Protein AF-A0A537S681-F1 (afdb_monomer_lite)

Radius of gyration: 21.94 Å; chains: 1; bounding box: 58×40×43 Å

Foldseek 3Di:
DDDPDDDDDPPDPVLLVVLVVLVVVCVPPLVSQQADEDEAQEVVSVVVSVVSNQVVCCVPPPHGDDGRHYHYHHDNPPPVPDPDDDDDPDPPPPVPPDPDDDPPVRVVVVVVVVVVVVVD

pLDDT: mean 80.51, std 18.33, range [33.97, 97.25]

Structure (mmCIF, N/CA/C/O backbone):
data_AF-A0A537S681-F1
#
_entry.id   AF-A0A537S681-F1
#
loop_
_atom_site.group_PDB
_atom_site.id
_atom_site.type_symbol
_atom_site.label_atom_id
_atom_site.label_alt_id
_atom_site.label_comp_id
_atom_site.label_asym_id
_atom_site.label_entity_id
_atom_site.label_seq_id
_atom_site.pdbx_PDB_ins_code
_atom_site.Cartn_x
_atom_site.Cartn_y
_atom_site.Cartn_z
_atom_site.occupancy
_atom_site.B_iso_or_equiv
_atom_site.auth_seq_id
_atom_site.auth_comp_id
_atom_site.auth_asym_id
_atom_site.auth_atom_id
_atom_site.pdbx_PDB_model_num
ATOM 1 N N . MET A 1 1 ? -14.918 -22.009 -3.263 1.00 58.44 1 MET A N 1
ATOM 2 C CA . MET A 1 1 ? -13.871 -20.999 -2.990 1.00 58.44 1 MET A CA 1
ATOM 3 C C . MET A 1 1 ? -14.430 -19.652 -3.414 1.00 58.44 1 MET A C 1
ATOM 5 O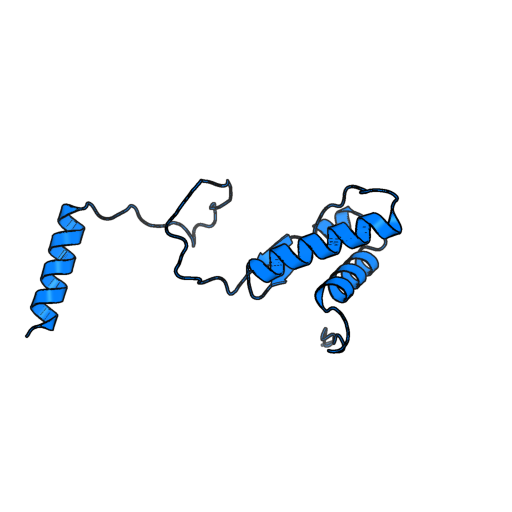 O . MET A 1 1 ? -14.821 -19.534 -4.566 1.00 58.44 1 MET A O 1
ATOM 9 N N . GLN A 1 2 ? -14.577 -18.690 -2.503 1.00 66.81 2 GLN A N 1
ATOM 10 C CA . GLN A 1 2 ? -15.037 -17.348 -2.883 1.00 66.81 2 GLN A CA 1
ATOM 11 C C . GLN A 1 2 ? -13.877 -16.604 -3.560 1.00 66.81 2 GLN A C 1
ATOM 13 O O . GLN A 1 2 ? -12.748 -16.644 -3.070 1.00 66.81 2 GLN A O 1
ATOM 18 N N . GLN A 1 3 ? -14.136 -15.991 -4.714 1.00 77.56 3 GLN A N 1
ATOM 19 C CA . GLN A 1 3 ? -13.139 -15.219 -5.456 1.00 77.56 3 GLN A CA 1
ATOM 20 C C . GLN A 1 3 ? -13.025 -13.821 -4.836 1.00 77.56 3 GLN A C 1
ATOM 22 O O . GLN A 1 3 ? -13.959 -13.031 -4.911 1.00 77.56 3 GLN A O 1
ATOM 27 N N . HIS A 1 4 ? -11.878 -13.509 -4.230 1.00 89.25 4 HIS A N 1
ATOM 28 C CA . HIS A 1 4 ? -11.587 -12.194 -3.643 1.00 89.25 4 HIS A CA 1
ATOM 29 C C . HIS A 1 4 ? -10.969 -11.244 -4.682 1.00 89.25 4 HIS A C 1
ATOM 31 O O . HIS A 1 4 ? -9.894 -10.686 -4.465 1.00 89.25 4 HIS A O 1
ATOM 37 N N . VAL A 1 5 ? -11.626 -11.104 -5.836 1.00 92.94 5 VAL A N 1
ATOM 38 C CA . VAL A 1 5 ? -11.182 -10.226 -6.926 1.00 92.94 5 VAL A CA 1
ATOM 39 C C . VAL A 1 5 ? -12.022 -8.954 -6.899 1.00 92.94 5 VAL A C 1
ATOM 41 O O . VAL A 1 5 ? -13.245 -9.010 -6.988 1.00 92.94 5 VAL A O 1
ATOM 44 N N . TYR A 1 6 ? -11.357 -7.808 -6.777 1.00 93.25 6 TYR A N 1
ATOM 45 C CA . TYR A 1 6 ? -11.983 -6.487 -6.756 1.00 93.25 6 TYR A CA 1
ATOM 46 C C . TYR A 1 6 ? -11.499 -5.673 -7.955 1.00 93.25 6 TYR A C 1
ATOM 48 O O . TYR A 1 6 ? -10.365 -5.840 -8.401 1.00 93.25 6 TYR A O 1
ATOM 56 N N . THR A 1 7 ? -12.352 -4.790 -8.475 1.00 94.56 7 THR A N 1
ATOM 57 C CA . THR A 1 7 ? -12.037 -3.925 -9.622 1.00 94.56 7 THR A CA 1
ATOM 58 C C . THR A 1 7 ? -12.237 -2.466 -9.239 1.00 94.56 7 THR A C 1
ATOM 60 O O . THR A 1 7 ? -13.251 -2.114 -8.639 1.00 94.56 7 THR A O 1
ATOM 63 N N . ILE A 1 8 ? -11.279 -1.621 -9.611 1.00 96.44 8 ILE A N 1
ATOM 64 C CA . ILE A 1 8 ? -11.390 -0.164 -9.532 1.00 96.44 8 ILE A CA 1
ATOM 65 C C . ILE A 1 8 ? -11.526 0.349 -10.963 1.00 96.44 8 ILE A C 1
ATOM 67 O O . ILE A 1 8 ? -10.765 -0.058 -11.840 1.00 96.44 8 ILE A O 1
ATOM 71 N N . ALA A 1 9 ? -12.518 1.205 -11.202 1.00 96.38 9 ALA A N 1
ATOM 72 C CA . ALA A 1 9 ? -12.763 1.767 -12.522 1.00 96.38 9 ALA A CA 1
ATOM 73 C C . ALA A 1 9 ? -11.583 2.664 -12.968 1.00 96.38 9 ALA A C 1
ATOM 75 O O . ALA A 1 9 ? -11.005 3.364 -12.131 1.00 96.38 9 ALA A O 1
ATOM 76 N N . PRO A 1 10 ? -11.197 2.636 -14.258 1.00 94.75 10 PRO A N 1
ATOM 77 C CA . PRO A 1 10 ? -9.971 3.278 -14.745 1.00 94.75 10 PRO A CA 1
ATOM 78 C C . PRO A 1 10 ? -10.028 4.813 -14.755 1.00 94.75 10 PRO A C 1
ATOM 80 O O . PRO A 1 10 ? -8.993 5.462 -14.856 1.00 94.75 10 PRO A O 1
ATOM 83 N N . ASP A 1 11 ? -11.223 5.393 -14.652 1.00 96.81 11 ASP A N 1
ATOM 84 C CA . ASP A 1 11 ? -11.476 6.832 -14.546 1.00 96.81 11 ASP A CA 1
ATOM 85 C C . ASP A 1 11 ? -11.226 7.384 -13.134 1.00 96.81 11 ASP A C 1
ATOM 87 O O . ASP A 1 11 ? -11.192 8.599 -12.939 1.00 96.81 11 ASP A O 1
ATOM 91 N N . ARG A 1 12 ? -11.050 6.507 -12.137 1.00 95.38 12 ARG A N 1
ATOM 92 C CA . ARG A 1 12 ? -10.846 6.907 -10.744 1.00 95.38 12 ARG A CA 1
ATOM 93 C C . ARG A 1 12 ? -9.370 6.878 -10.352 1.00 95.38 12 ARG A C 1
ATOM 95 O O . ARG A 1 12 ? -8.634 5.995 -10.796 1.00 95.38 12 ARG A O 1
ATOM 102 N N . PRO A 1 13 ? -8.930 7.776 -9.450 1.00 95.25 13 PRO A N 1
ATOM 103 C CA . PRO A 1 13 ? -7.580 7.728 -8.904 1.00 95.25 13 PRO A CA 1
ATOM 104 C C . PRO A 1 13 ? -7.389 6.437 -8.098 1.00 95.25 13 PRO A C 1
ATOM 106 O O . PRO A 1 13 ? -7.837 6.313 -6.959 1.00 95.25 13 PRO A O 1
ATOM 109 N N . PHE A 1 14 ? -6.729 5.454 -8.712 1.00 95.69 14 PHE A N 1
ATOM 110 C CA . PHE A 1 14 ? -6.652 4.082 -8.204 1.00 95.69 14 PHE A CA 1
ATOM 111 C C . PHE A 1 14 ? -6.168 3.999 -6.750 1.00 95.69 14 PHE A C 1
ATOM 113 O O . PHE A 1 14 ? -6.762 3.293 -5.939 1.00 95.69 14 PHE A O 1
ATOM 120 N N . LEU A 1 15 ? -5.099 4.729 -6.414 1.00 95.94 15 LEU A N 1
ATOM 121 C CA . LEU A 1 15 ? -4.487 4.678 -5.084 1.00 95.94 15 LEU A CA 1
ATOM 122 C C . LEU A 1 15 ? -5.352 5.337 -4.008 1.00 95.94 15 LEU A C 1
ATOM 124 O O . LEU A 1 15 ? -5.407 4.814 -2.900 1.00 95.94 15 LEU A O 1
ATOM 128 N N . ASP A 1 16 ? -6.062 6.418 -4.335 1.00 95.38 16 ASP A N 1
ATOM 129 C CA . ASP A 1 16 ? -6.977 7.071 -3.393 1.00 95.38 16 ASP A CA 1
ATOM 130 C C . ASP A 1 16 ? -8.188 6.173 -3.112 1.00 95.38 16 ASP A C 1
ATOM 132 O O . ASP A 1 16 ? -8.570 5.979 -1.958 1.00 95.38 16 ASP A O 1
ATOM 136 N N . VAL A 1 17 ? -8.748 5.542 -4.154 1.00 96.50 17 VAL A N 1
ATOM 137 C CA . VAL A 1 17 ? -9.850 4.576 -3.999 1.00 96.50 17 VAL A CA 1
ATOM 138 C C . VAL A 1 17 ? -9.407 3.363 -3.182 1.00 96.50 17 VAL A C 1
ATOM 140 O O . VAL A 1 17 ? -10.135 2.919 -2.292 1.00 96.50 17 VAL A O 1
ATOM 143 N N . LEU A 1 18 ? -8.212 2.832 -3.456 1.00 96.44 18 LEU A N 1
ATOM 144 C CA . LEU A 1 18 ? -7.652 1.716 -2.698 1.00 96.44 18 LEU A CA 1
ATOM 145 C C . LEU A 1 18 ? -7.437 2.095 -1.228 1.00 96.44 18 LEU A C 1
ATOM 147 O O . LEU A 1 18 ? -7.864 1.353 -0.347 1.00 96.44 18 LEU A O 1
ATOM 151 N N . ALA A 1 19 ? -6.802 3.238 -0.959 1.00 95.12 19 ALA A N 1
ATOM 152 C CA . ALA A 1 19 ? -6.539 3.708 0.397 1.00 95.12 19 ALA A CA 1
ATOM 153 C C . ALA A 1 19 ? -7.841 3.890 1.187 1.00 95.12 19 ALA A C 1
ATOM 155 O O . ALA A 1 19 ? -7.947 3.375 2.301 1.00 95.12 19 ALA A O 1
ATOM 156 N N . ARG A 1 20 ? -8.860 4.515 0.582 1.00 94.25 20 ARG A N 1
ATOM 157 C CA . ARG A 1 20 ? -10.172 4.688 1.216 1.00 94.25 20 ARG A CA 1
ATOM 158 C C . ARG A 1 20 ? -10.849 3.354 1.515 1.00 94.25 20 ARG A C 1
ATOM 160 O O . ARG A 1 20 ? -11.275 3.125 2.637 1.00 94.25 20 ARG A O 1
ATOM 167 N N . SER A 1 21 ? -10.833 2.418 0.566 1.00 94.38 21 SER A N 1
ATOM 168 C CA . SER A 1 21 ? -11.389 1.080 0.793 1.00 94.38 21 SER A CA 1
ATOM 169 C C . SER A 1 21 ? -10.670 0.311 1.913 1.00 94.38 21 SER A C 1
ATOM 171 O O . SER A 1 21 ? -11.306 -0.457 2.638 1.00 94.38 21 SER A O 1
ATOM 173 N N . LEU A 1 22 ? -9.355 0.495 2.073 1.00 94.38 22 LEU A N 1
ATOM 174 C CA . LEU A 1 22 ? -8.592 -0.112 3.168 1.00 94.38 22 LEU A CA 1
ATOM 175 C C . LEU A 1 22 ? -8.912 0.535 4.523 1.00 94.38 22 LEU A C 1
ATOM 177 O O . LEU A 1 22 ? -9.020 -0.187 5.514 1.00 94.38 22 LEU A O 1
ATOM 181 N N . LEU A 1 23 ? -9.109 1.856 4.559 1.00 92.00 23 LEU A N 1
ATOM 182 C CA . LEU A 1 23 ? -9.581 2.572 5.748 1.00 92.00 23 LEU A CA 1
ATOM 183 C C . LEU A 1 23 ? -10.978 2.095 6.164 1.00 92.00 23 LEU A C 1
ATOM 185 O O . LEU A 1 23 ? -11.175 1.723 7.321 1.00 92.00 23 LEU A O 1
ATOM 189 N N . ASP A 1 24 ? -11.903 1.983 5.209 1.00 92.06 24 ASP A N 1
ATOM 190 C CA . ASP A 1 24 ? -13.258 1.473 5.451 1.00 92.06 24 ASP A CA 1
ATOM 191 C C . ASP A 1 24 ? -13.225 0.042 6.010 1.00 92.06 24 ASP A C 1
ATOM 193 O O . ASP A 1 24 ? -13.936 -0.288 6.960 1.00 92.06 24 ASP A O 1
ATOM 197 N N . LYS A 1 25 ? -12.347 -0.817 5.470 1.00 91.56 25 LYS A N 1
ATOM 198 C CA . LYS A 1 25 ? -12.140 -2.188 5.972 1.00 91.56 25 LYS A CA 1
ATOM 199 C C . LYS A 1 25 ? -11.564 -2.230 7.387 1.00 91.56 25 LYS A C 1
ATOM 201 O O . LYS A 1 25 ? -11.813 -3.203 8.096 1.00 91.56 25 LYS A O 1
ATOM 206 N N . ALA A 1 26 ? -10.790 -1.225 7.788 1.00 90.19 26 ALA A N 1
ATOM 207 C CA . ALA A 1 26 ? -10.283 -1.114 9.150 1.00 90.19 26 ALA A CA 1
ATOM 208 C C . ALA A 1 26 ? -11.370 -0.665 10.144 1.00 90.19 26 ALA A C 1
ATOM 210 O O . ALA A 1 26 ? -11.176 -0.825 11.347 1.00 90.19 26 ALA A O 1
ATOM 211 N N . ALA A 1 27 ? -12.511 -0.154 9.658 1.00 86.00 27 ALA A N 1
ATOM 212 C CA . ALA A 1 27 ? -13.681 0.230 10.453 1.00 86.00 27 ALA A CA 1
ATOM 213 C C . ALA A 1 27 ? -13.353 1.160 11.640 1.00 86.00 27 ALA A C 1
ATOM 215 O O . ALA A 1 27 ? -13.960 1.067 12.705 1.00 86.00 27 ALA A O 1
ATOM 216 N N . GLY A 1 28 ? -12.364 2.041 11.464 1.00 78.25 28 GLY A N 1
ATOM 217 C CA . GLY A 1 28 ? -11.914 2.976 12.496 1.00 78.25 28 GLY A CA 1
ATOM 218 C C . GLY A 1 28 ? -11.006 2.380 13.579 1.00 78.25 28 GLY A C 1
ATOM 219 O O . GLY A 1 28 ? -10.584 3.130 14.452 1.00 78.25 28 GLY A O 1
ATOM 220 N N . ASP A 1 29 ? -10.661 1.085 13.530 1.00 84.50 29 ASP A N 1
ATOM 221 C CA . ASP A 1 29 ? -9.623 0.493 14.387 1.00 84.50 29 ASP A CA 1
ATOM 222 C C . ASP A 1 29 ? -8.226 0.730 13.774 1.00 84.50 29 ASP A C 1
ATOM 224 O O . ASP A 1 29 ? -7.879 0.101 12.762 1.00 84.50 29 ASP A O 1
ATOM 228 N N . PRO A 1 30 ? -7.372 1.580 14.383 1.00 78.19 30 PRO A N 1
ATOM 229 C CA . PRO A 1 30 ? -6.044 1.877 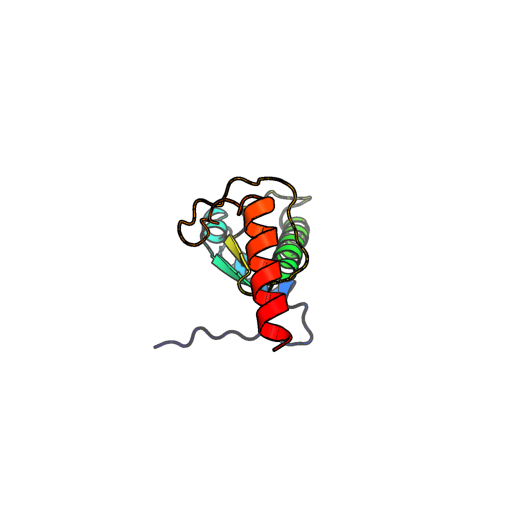13.845 1.00 78.19 30 PRO A CA 1
ATOM 230 C C . PRO A 1 30 ? -5.130 0.647 13.777 1.00 78.19 30 PRO A C 1
ATOM 232 O O . PRO A 1 30 ? -4.244 0.571 12.922 1.00 78.19 30 PRO A O 1
ATOM 235 N N . LEU A 1 31 ? -5.327 -0.335 14.664 1.00 88.75 31 LEU A N 1
ATOM 236 C CA . LEU A 1 31 ? -4.504 -1.546 14.694 1.00 88.75 31 LEU A CA 1
ATOM 237 C C . LEU A 1 31 ? -4.913 -2.548 13.614 1.00 88.75 31 LEU A C 1
ATOM 239 O O . LEU A 1 31 ? -4.069 -3.320 13.150 1.00 88.75 31 LEU A O 1
ATOM 243 N N . SER A 1 32 ? -6.177 -2.527 13.190 1.00 91.31 32 SER A N 1
ATOM 244 C CA . SER A 1 32 ? -6.668 -3.355 12.088 1.00 91.31 32 SER A CA 1
ATOM 245 C C . SER A 1 32 ? -5.953 -3.003 10.784 1.00 91.31 32 SER A C 1
ATOM 247 O O . SER A 1 32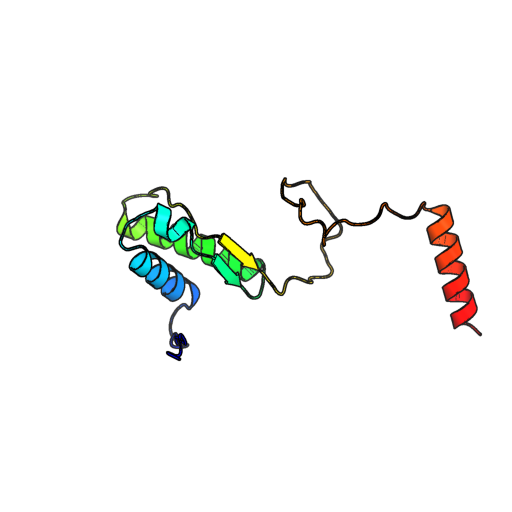 ? -5.411 -3.891 10.119 1.00 91.31 32 SER A O 1
ATOM 249 N N . LEU A 1 33 ? -5.839 -1.706 10.472 1.00 91.94 33 LEU A N 1
ATOM 250 C CA . LEU A 1 33 ? -5.122 -1.230 9.286 1.00 91.94 33 LEU A CA 1
ATOM 251 C C . LEU A 1 33 ? -3.644 -1.647 9.308 1.00 91.94 33 LEU A C 1
ATOM 253 O O . LEU A 1 33 ? -3.139 -2.198 8.330 1.00 91.94 33 LEU A O 1
ATOM 257 N N . ALA A 1 34 ? -2.965 -1.457 10.443 1.00 92.44 34 ALA A N 1
ATOM 258 C CA . ALA A 1 34 ? -1.543 -1.773 10.602 1.00 92.44 34 ALA A CA 1
ATOM 259 C C . ALA A 1 34 ? -1.206 -3.265 10.394 1.00 92.44 34 ALA A C 1
ATOM 261 O O . ALA A 1 34 ? -0.075 -3.617 10.044 1.00 92.44 34 ALA A O 1
ATOM 262 N N . ARG A 1 35 ? -2.178 -4.163 10.601 1.00 94.06 35 ARG A N 1
ATOM 263 C CA . ARG A 1 35 ? -2.023 -5.613 10.382 1.00 94.06 35 ARG A CA 1
ATOM 264 C C . ARG A 1 35 ? -2.156 -6.018 8.915 1.00 94.06 35 ARG A C 1
ATOM 266 O O . ARG A 1 35 ? -1.740 -7.121 8.556 1.00 94.06 35 ARG A O 1
ATOM 273 N N . MET A 1 36 ? -2.713 -5.161 8.063 1.00 94.56 36 MET A N 1
ATOM 274 C CA . MET A 1 36 ? -2.861 -5.456 6.641 1.00 94.56 36 MET A CA 1
ATOM 275 C C . MET A 1 36 ? -1.503 -5.393 5.932 1.00 94.56 36 MET A C 1
ATOM 277 O O . MET A 1 36 ? -0.623 -4.609 6.287 1.00 94.56 36 MET A O 1
ATOM 281 N N . THR A 1 37 ? -1.331 -6.222 4.902 1.00 94.62 37 THR A N 1
ATOM 282 C CA . THR A 1 37 ? -0.160 -6.183 4.017 1.00 94.62 37 THR A CA 1
ATOM 283 C C . THR A 1 37 ? -0.619 -5.893 2.597 1.00 94.62 37 THR A C 1
ATOM 285 O O . THR A 1 37 ? -1.452 -6.619 2.058 1.00 94.62 37 THR A O 1
ATOM 288 N N . VAL A 1 38 ? -0.069 -4.841 1.994 1.00 94.69 38 VAL A N 1
ATOM 289 C CA . VAL A 1 38 ? -0.368 -4.434 0.619 1.00 94.69 38 VAL A CA 1
ATOM 290 C C . VAL A 1 38 ? 0.850 -4.727 -0.241 1.00 94.69 38 VAL A C 1
ATOM 292 O O . VAL A 1 38 ? 1.918 -4.140 -0.058 1.00 94.69 38 VAL A O 1
ATOM 295 N N . LEU A 1 39 ? 0.678 -5.653 -1.176 1.00 94.25 39 LE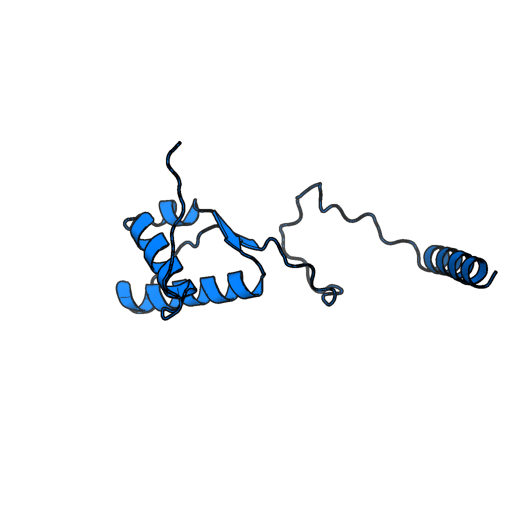U A N 1
ATOM 296 C CA . LEU A 1 39 ? 1.684 -6.002 -2.167 1.00 94.25 39 LEU A CA 1
ATOM 297 C C . LEU A 1 39 ? 1.592 -5.031 -3.342 1.00 94.25 39 LEU A C 1
ATOM 299 O O . LEU A 1 39 ? 0.503 -4.779 -3.856 1.00 94.25 39 LEU A O 1
ATOM 303 N N . LEU A 1 40 ? 2.724 -4.465 -3.747 1.00 92.62 40 LEU A N 1
ATOM 304 C CA . LEU A 1 40 ? 2.773 -3.383 -4.728 1.00 92.62 40 LEU A CA 1
ATOM 305 C C . LEU A 1 40 ? 3.763 -3.697 -5.851 1.00 92.62 40 LEU A C 1
ATOM 307 O O . LEU A 1 40 ? 4.762 -4.376 -5.613 1.00 92.62 40 LEU A O 1
ATOM 311 N N . PRO A 1 41 ? 3.529 -3.183 -7.070 1.00 89.31 41 PRO A N 1
ATOM 312 C CA . PRO A 1 41 ? 4.396 -3.484 -8.202 1.00 89.31 41 PRO A CA 1
ATOM 313 C C . PRO A 1 41 ? 5.786 -2.847 -8.059 1.00 89.31 41 PRO A C 1
ATOM 315 O O . PRO A 1 41 ? 6.764 -3.469 -8.443 1.00 89.31 41 PRO A O 1
ATOM 318 N N . THR A 1 42 ? 5.900 -1.647 -7.475 1.00 87.88 42 THR A N 1
ATOM 319 C CA . THR A 1 42 ? 7.161 -0.878 -7.396 1.00 87.88 42 THR A CA 1
ATOM 320 C C . THR A 1 42 ? 7.284 -0.103 -6.081 1.00 87.88 42 THR A C 1
ATOM 322 O O . THR A 1 42 ? 6.269 0.161 -5.417 1.00 87.88 42 THR A O 1
ATOM 325 N N . ARG A 1 43 ? 8.497 0.342 -5.699 1.00 85.12 43 ARG A N 1
ATOM 326 C CA . ARG A 1 43 ? 8.654 1.262 -4.550 1.00 85.12 43 ARG A CA 1
ATOM 327 C C . ARG A 1 43 ? 7.959 2.598 -4.803 1.00 85.12 43 ARG A C 1
ATOM 329 O O . ARG A 1 43 ? 7.421 3.186 -3.863 1.00 85.12 43 ARG A O 1
ATOM 336 N N . ARG A 1 44 ? 7.908 3.067 -6.058 1.00 86.19 44 ARG A N 1
ATOM 337 C CA . ARG A 1 44 ? 7.171 4.288 -6.428 1.00 86.19 44 ARG A CA 1
ATOM 338 C C . ARG A 1 44 ? 5.683 4.165 -6.089 1.00 86.19 44 ARG A C 1
ATOM 340 O O . ARG A 1 44 ? 5.130 5.096 -5.510 1.00 86.19 44 ARG A O 1
ATOM 347 N N . ALA A 1 45 ? 5.057 3.018 -6.364 1.00 91.25 45 ALA A N 1
ATOM 348 C CA . ALA A 1 45 ? 3.668 2.769 -5.974 1.00 91.25 45 ALA A CA 1
ATOM 349 C C . ALA A 1 45 ? 3.488 2.780 -4.445 1.00 91.25 45 ALA A C 1
ATOM 351 O O . ALA A 1 45 ? 2.511 3.337 -3.949 1.00 91.25 45 ALA A O 1
ATOM 352 N N . ALA A 1 46 ? 4.454 2.246 -3.688 1.00 91.06 46 ALA A N 1
ATOM 353 C CA . ALA A 1 46 ? 4.432 2.305 -2.223 1.00 91.06 46 ALA A CA 1
ATOM 354 C C . ALA A 1 46 ? 4.513 3.735 -1.691 1.00 91.06 46 ALA A C 1
ATOM 356 O O . ALA A 1 46 ? 3.724 4.096 -0.821 1.00 91.06 46 ALA A O 1
ATOM 357 N N . ARG A 1 47 ? 5.410 4.566 -2.237 1.00 91.12 47 ARG A N 1
ATOM 358 C CA . ARG A 1 47 ? 5.491 5.992 -1.883 1.00 91.12 47 ARG A CA 1
ATOM 359 C C . ARG A 1 47 ? 4.179 6.713 -2.203 1.00 91.12 47 ARG A C 1
ATOM 361 O O . ARG A 1 47 ? 3.607 7.337 -1.320 1.00 91.12 47 ARG A O 1
ATOM 368 N N . ALA A 1 48 ? 3.652 6.547 -3.415 1.00 93.56 48 ALA A N 1
ATOM 369 C CA . ALA A 1 48 ? 2.409 7.196 -3.833 1.00 93.56 48 ALA A CA 1
ATOM 370 C C . ALA A 1 48 ? 1.186 6.767 -2.995 1.00 93.56 48 ALA A C 1
ATOM 372 O O . ALA A 1 48 ? 0.312 7.586 -2.702 1.00 93.56 48 ALA A O 1
ATOM 373 N N . LEU A 1 49 ? 1.126 5.503 -2.563 1.00 95.06 49 LEU A N 1
ATOM 374 C CA . LEU A 1 49 ? 0.053 5.031 -1.689 1.00 95.06 49 LEU A CA 1
ATOM 375 C C . LEU A 1 49 ? 0.142 5.652 -0.284 1.00 95.06 49 LEU A C 1
ATOM 377 O O . LEU A 1 49 ? -0.891 6.009 0.275 1.00 95.06 49 LEU A O 1
ATOM 381 N N . ARG A 1 50 ? 1.351 5.852 0.268 1.00 92.19 50 ARG A N 1
ATOM 382 C CA . ARG A 1 50 ? 1.536 6.581 1.543 1.00 92.19 50 ARG A CA 1
ATOM 383 C C . ARG A 1 50 ? 1.000 8.007 1.458 1.00 92.19 50 ARG A C 1
ATOM 385 O O . ARG A 1 50 ? 0.248 8.414 2.334 1.00 92.19 50 ARG A O 1
ATOM 392 N N . GLU A 1 51 ? 1.323 8.723 0.382 1.00 91.75 51 GLU A N 1
ATOM 393 C CA . GLU A 1 51 ? 0.809 10.082 0.152 1.00 91.75 51 GLU A CA 1
ATOM 394 C C . GLU A 1 51 ? -0.723 10.117 0.074 1.00 91.75 51 GLU A C 1
ATOM 396 O O . GLU A 1 51 ? -1.358 11.057 0.544 1.00 91.75 51 GLU A O 1
ATOM 401 N N . SER A 1 52 ? -1.329 9.072 -0.493 1.00 93.69 52 SER A N 1
ATOM 402 C CA . SER A 1 52 ? -2.789 8.952 -0.590 1.00 93.69 52 SER A CA 1
ATOM 403 C C . SER A 1 52 ? -3.430 8.786 0.793 1.00 93.69 52 SER A C 1
ATOM 405 O O . SER A 1 52 ? -4.399 9.473 1.103 1.00 93.69 52 SER A O 1
ATOM 407 N N . PHE A 1 53 ? -2.842 7.965 1.671 1.00 91.75 53 PHE A N 1
ATOM 408 C CA . PHE A 1 53 ? -3.284 7.865 3.068 1.00 91.75 53 PHE A CA 1
ATOM 409 C C . PHE A 1 53 ? -3.151 9.190 3.834 1.00 91.75 53 PHE A C 1
ATOM 411 O O . PHE A 1 53 ? -4.052 9.531 4.595 1.00 91.75 53 PHE A O 1
ATOM 418 N N . LEU A 1 54 ? -2.062 9.940 3.625 1.00 88.25 54 LEU A N 1
ATOM 419 C CA . LEU A 1 54 ? -1.844 11.238 4.279 1.00 88.25 54 LEU A CA 1
ATOM 420 C C . LEU A 1 54 ? -2.861 12.300 3.842 1.00 88.25 54 LEU A C 1
ATOM 422 O O . LEU A 1 54 ? -3.324 13.079 4.672 1.00 88.25 54 LEU A O 1
ATOM 426 N N . ARG A 1 55 ? -3.231 12.333 2.554 1.00 87.94 55 ARG A N 1
ATOM 427 C CA . ARG A 1 55 ? -4.295 13.231 2.076 1.00 87.94 55 ARG A CA 1
ATOM 428 C C . ARG A 1 55 ? -5.633 12.894 2.729 1.00 87.94 55 ARG A C 1
ATOM 430 O O . ARG A 1 55 ? -6.285 13.787 3.260 1.00 87.94 55 ARG A O 1
ATOM 437 N N . LEU A 1 56 ? -5.998 11.611 2.745 1.00 87.81 56 LEU A N 1
ATOM 438 C CA . LEU A 1 56 ? -7.276 11.155 3.300 1.00 87.81 56 LEU A CA 1
ATOM 439 C C . LEU A 1 56 ? -7.377 11.379 4.817 1.00 87.81 56 LEU A C 1
ATOM 441 O O . LEU A 1 56 ? -8.434 11.779 5.301 1.00 87.81 56 LEU A O 1
ATOM 445 N N . SER A 1 57 ? -6.290 11.200 5.577 1.00 79.75 57 SER A N 1
ATOM 446 C CA . SER A 1 57 ? -6.312 11.461 7.025 1.00 79.75 57 SER A CA 1
ATOM 447 C C . SER A 1 57 ? -6.511 12.943 7.365 1.00 79.75 57 SER A C 1
ATOM 449 O O . SER A 1 57 ? -7.057 13.264 8.422 1.00 79.75 57 SER A O 1
ATOM 451 N N . GLY A 1 58 ? -6.114 13.851 6.467 1.00 69.62 58 GLY A N 1
ATOM 452 C CA . GLY A 1 58 ? -6.380 15.283 6.592 1.00 69.62 58 GLY A CA 1
ATOM 453 C C . GLY A 1 58 ? -7.847 15.668 6.373 1.00 69.62 58 GLY A C 1
ATOM 454 O O . GLY A 1 58 ? -8.294 16.661 6.946 1.00 69.62 58 GLY A O 1
ATOM 455 N N . GLU A 1 59 ? -8.597 14.891 5.587 1.00 68.31 59 GLU A N 1
ATOM 456 C CA . GLU A 1 59 ? -10.006 15.158 5.265 1.00 68.31 59 GLU A CA 1
ATOM 457 C C . GLU A 1 59 ? -10.967 14.688 6.369 1.00 68.31 59 GLU A C 1
ATOM 459 O O . GLU A 1 59 ? -11.952 15.367 6.653 1.00 68.31 59 GLU A O 1
ATOM 464 N N . GLU A 1 60 ? -10.686 13.548 7.010 1.00 62.81 60 GLU A N 1
ATOM 465 C CA . GLU A 1 60 ? -11.623 12.899 7.945 1.00 62.81 60 GLU A CA 1
ATOM 466 C C . GLU A 1 60 ? -11.375 13.244 9.430 1.00 62.81 60 GLU A C 1
ATOM 468 O O . GLU A 1 60 ? -12.293 13.135 10.241 1.00 62.81 60 GLU A O 1
ATOM 473 N N . GLY A 1 61 ? -10.163 13.679 9.806 1.00 55.75 61 GLY A N 1
ATOM 474 C CA . GLY A 1 61 ? -9.744 13.799 11.216 1.00 55.75 61 GLY A CA 1
ATOM 475 C C . GLY A 1 61 ? -9.483 15.210 11.756 1.00 55.75 61 GLY A C 1
ATOM 476 O O . GLY A 1 61 ? -9.097 15.346 12.917 1.00 55.75 61 GLY A O 1
ATOM 477 N N . GLY A 1 62 ? -9.647 16.264 10.948 1.00 57.50 62 GLY A N 1
ATOM 478 C CA . GLY A 1 62 ? -9.014 17.556 11.242 1.00 57.50 62 GLY A CA 1
ATOM 479 C C . GLY A 1 62 ? -7.487 17.457 11.096 1.00 57.50 62 GLY A C 1
ATOM 480 O O . GLY A 1 62 ? -6.915 16.375 11.175 1.00 57.50 62 GLY A O 1
ATOM 481 N N . ALA A 1 63 ? -6.832 18.582 10.799 1.00 52.38 63 ALA A N 1
ATOM 482 C CA . ALA A 1 63 ? -5.446 18.660 10.320 1.00 52.38 63 ALA A CA 1
ATOM 483 C C . ALA A 1 63 ? -4.491 17.558 10.849 1.00 52.38 63 ALA A C 1
ATOM 485 O O . ALA A 1 63 ? -3.964 17.650 11.955 1.00 52.38 63 ALA A O 1
ATOM 486 N N . GLY A 1 64 ? -4.233 16.544 10.011 1.00 58.62 64 GLY A N 1
ATOM 487 C CA . GLY A 1 64 ? -3.101 15.625 10.150 1.00 58.62 64 GLY A CA 1
ATOM 488 C C . GLY A 1 64 ? -3.190 14.585 11.269 1.00 58.62 64 GLY A C 1
ATOM 489 O O . GLY A 1 64 ? -2.175 14.327 11.918 1.00 58.62 64 GLY A O 1
ATOM 490 N N . ALA A 1 65 ? -4.352 13.965 11.496 1.00 69.06 65 ALA A N 1
ATOM 491 C CA . ALA A 1 65 ? -4.461 12.872 12.464 1.00 69.06 65 ALA A CA 1
ATOM 492 C C . ALA A 1 65 ? -3.420 11.756 12.177 1.00 69.06 65 ALA A C 1
ATOM 494 O O . ALA A 1 65 ? -3.339 11.264 11.043 1.00 69.06 65 ALA A O 1
ATOM 495 N N . PRO A 1 66 ? -2.604 11.352 13.174 1.00 76.50 66 PRO A N 1
ATOM 496 C CA . PRO A 1 66 ? -1.573 10.337 12.984 1.00 76.50 66 PRO A CA 1
ATOM 497 C C . PRO A 1 66 ? -2.207 8.968 12.709 1.00 76.50 66 PRO A C 1
ATOM 499 O O . PRO A 1 66 ? -3.036 8.489 13.481 1.00 76.50 66 PRO A O 1
ATOM 502 N N . LEU A 1 67 ? -1.791 8.326 11.613 1.00 84.62 67 LEU A N 1
ATOM 503 C CA . LEU A 1 67 ? -2.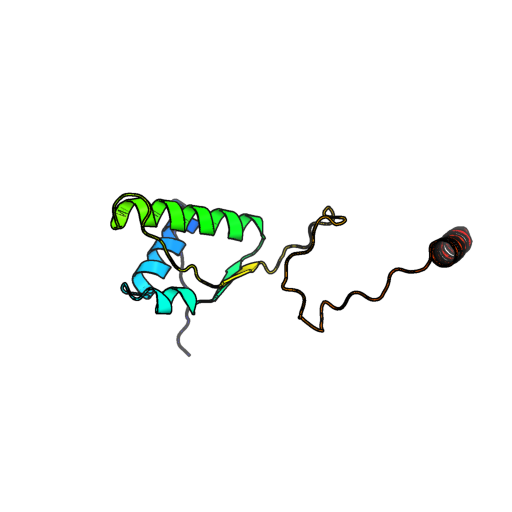337 7.055 11.137 1.00 84.62 67 LEU A CA 1
ATOM 504 C C . LEU A 1 67 ? -1.254 5.970 11.101 1.00 84.62 67 LEU A C 1
ATOM 506 O O . LEU A 1 67 ? -0.186 6.160 10.517 1.00 84.62 67 LEU A O 1
ATOM 510 N N . LEU A 1 68 ? -1.551 4.802 11.676 1.00 89.31 68 LEU A N 1
ATOM 511 C CA . LEU A 1 68 ? -0.709 3.616 11.525 1.00 89.31 68 LEU A CA 1
ATOM 512 C C . LEU A 1 68 ? -0.974 2.965 10.167 1.00 89.31 68 LEU A C 1
ATOM 514 O O . LEU A 1 68 ? -2.054 2.440 9.914 1.00 89.31 68 LEU A O 1
ATOM 518 N N . LEU A 1 69 ? 0.024 3.003 9.288 1.00 92.56 69 LEU A N 1
ATOM 519 C CA . LEU A 1 69 ? -0.098 2.488 7.928 1.00 92.56 69 LEU A CA 1
ATOM 520 C C . LEU A 1 69 ? -0.009 0.955 7.867 1.00 92.56 69 LEU A C 1
ATOM 522 O O . LEU A 1 69 ? 0.672 0.339 8.693 1.00 92.56 69 LEU A O 1
ATOM 526 N N . PRO A 1 70 ? -0.626 0.329 6.847 1.00 93.50 70 PRO A N 1
ATOM 527 C CA . PRO A 1 70 ? -0.424 -1.087 6.578 1.00 93.50 70 PRO A CA 1
ATOM 528 C C . PRO A 1 70 ? 1.019 -1.367 6.131 1.00 93.50 70 PRO A C 1
ATOM 530 O O . PRO A 1 70 ? 1.751 -0.477 5.682 1.00 93.50 70 PRO A O 1
ATOM 533 N N . ARG A 1 71 ? 1.431 -2.636 6.174 1.00 93.62 71 ARG A N 1
ATOM 534 C CA . ARG A 1 71 ? 2.731 -3.075 5.645 1.00 93.62 71 ARG A CA 1
ATOM 535 C C . ARG A 1 71 ? 2.730 -2.982 4.118 1.00 93.62 71 ARG A C 1
ATOM 537 O O . ARG A 1 71 ? 2.144 -3.822 3.441 1.00 93.62 71 ARG A O 1
ATOM 544 N N . LEU A 1 72 ? 3.392 -1.968 3.566 1.00 93.50 72 LEU A N 1
ATOM 545 C CA . LEU A 1 72 ? 3.525 -1.778 2.118 1.00 93.50 72 LEU A CA 1
ATOM 546 C C . LEU A 1 72 ? 4.767 -2.511 1.598 1.00 93.50 72 LEU A C 1
ATOM 548 O O . LEU A 1 72 ? 5.887 -2.091 1.892 1.00 93.50 72 LEU A O 1
ATOM 552 N N . ARG A 1 73 ? 4.579 -3.587 0.824 1.00 90.44 73 ARG A N 1
ATOM 553 C CA . ARG A 1 73 ? 5.670 -4.428 0.309 1.00 90.44 73 ARG A CA 1
ATOM 554 C C . ARG A 1 73 ? 5.745 -4.363 -1.223 1.00 90.44 73 ARG A C 1
ATOM 556 O O . ARG A 1 73 ? 4.910 -4.969 -1.894 1.00 90.44 73 ARG A O 1
ATOM 563 N N . PRO A 1 74 ? 6.724 -3.645 -1.794 1.00 89.31 74 PRO A N 1
ATOM 564 C CA . PRO A 1 74 ? 6.968 -3.673 -3.230 1.00 89.31 74 PRO A CA 1
ATOM 565 C C . PRO A 1 74 ? 7.606 -5.009 -3.643 1.00 89.31 74 PRO A C 1
ATOM 567 O O . PRO A 1 74 ? 8.463 -5.522 -2.927 1.00 89.31 74 PRO A O 1
ATOM 570 N N . ILE A 1 75 ? 7.172 -5.575 -4.773 1.00 85.31 75 ILE A N 1
ATOM 571 C CA . ILE A 1 75 ? 7.618 -6.892 -5.271 1.00 85.31 75 ILE A CA 1
ATOM 572 C C . ILE A 1 75 ? 8.503 -6.770 -6.518 1.00 85.31 75 ILE A C 1
ATOM 574 O O . ILE A 1 75 ? 9.399 -7.584 -6.703 1.00 85.31 75 ILE A O 1
ATOM 578 N N . GLY A 1 76 ? 8.275 -5.772 -7.372 1.00 67.81 76 GLY A N 1
ATOM 579 C CA . GLY A 1 76 ? 8.902 -5.684 -8.696 1.00 67.81 76 GLY A CA 1
ATOM 580 C C . GLY A 1 76 ? 10.062 -4.699 -8.812 1.00 67.81 76 GLY A C 1
ATOM 581 O O . GLY A 1 76 ? 10.368 -4.283 -9.923 1.00 67.81 76 GLY A O 1
ATOM 582 N N . ASP A 1 77 ? 10.689 -4.291 -7.707 1.00 57.06 77 ASP A N 1
ATOM 583 C CA . ASP A 1 77 ? 11.753 -3.285 -7.762 1.00 57.06 77 ASP A CA 1
ATOM 584 C C . ASP A 1 77 ? 13.143 -3.917 -7.933 1.00 57.06 77 ASP A C 1
ATOM 586 O O . ASP A 1 77 ? 13.868 -4.166 -6.969 1.00 57.06 77 ASP A O 1
ATOM 590 N N . LEU A 1 78 ? 13.456 -4.218 -9.194 1.00 53.53 78 LEU A N 1
ATOM 591 C CA . LEU A 1 78 ? 14.789 -4.496 -9.727 1.00 53.53 78 LEU A CA 1
ATOM 592 C C . LEU A 1 78 ? 15.212 -3.307 -10.609 1.00 53.53 78 LEU A C 1
ATOM 594 O O . LEU A 1 78 ? 15.554 -3.491 -11.775 1.00 53.53 78 LEU A O 1
ATOM 598 N N . GLU A 1 79 ? 15.131 -2.066 -10.121 1.00 52.38 79 GLU A N 1
ATOM 599 C CA . GLU A 1 79 ? 15.818 -0.974 -10.818 1.00 52.38 79 GLU A CA 1
ATOM 600 C C . GLU A 1 79 ? 17.334 -1.125 -10.601 1.00 52.38 79 GLU A C 1
ATOM 602 O O . GLU A 1 79 ? 17.826 -1.208 -9.476 1.00 52.38 79 GLU A O 1
ATOM 607 N N . ALA A 1 80 ? 18.079 -1.212 -11.706 1.00 47.59 80 ALA A N 1
ATOM 608 C CA . ALA A 1 80 ? 19.519 -1.463 -11.748 1.00 47.59 80 ALA A CA 1
ATOM 609 C C . ALA A 1 80 ? 20.391 -0.278 -11.267 1.00 47.59 80 ALA A C 1
ATOM 611 O O . ALA A 1 80 ? 21.614 -0.384 -11.302 1.00 47.59 80 ALA A O 1
ATOM 612 N N . ASP A 1 81 ? 19.786 0.811 -10.779 1.00 45.53 81 ASP A N 1
ATOM 613 C CA . ASP A 1 81 ? 20.452 2.098 -10.530 1.00 45.53 81 ASP A CA 1
ATOM 614 C C . ASP A 1 81 ? 20.412 2.572 -9.063 1.00 45.53 81 ASP A C 1
ATOM 616 O O . ASP A 1 81 ? 20.369 3.766 -8.781 1.00 45.53 81 ASP A O 1
ATOM 620 N N . GLU A 1 82 ? 20.520 1.663 -8.093 1.00 46.41 82 GLU A N 1
ATOM 621 C CA . GLU A 1 82 ? 20.942 2.042 -6.733 1.00 46.41 82 GLU A CA 1
ATOM 622 C C . GLU A 1 82 ? 22.152 1.212 -6.292 1.00 46.41 82 GLU A C 1
ATOM 624 O O . GLU A 1 82 ? 22.088 0.315 -5.449 1.00 46.41 82 GLU A O 1
ATOM 629 N N . ILE A 1 83 ? 23.313 1.570 -6.845 1.00 43.72 83 ILE A N 1
ATOM 630 C CA . ILE A 1 83 ? 24.591 1.377 -6.159 1.00 43.72 83 ILE A CA 1
ATOM 631 C C . ILE A 1 83 ? 24.549 2.253 -4.893 1.00 43.72 83 ILE A C 1
ATOM 633 O O . ILE A 1 83 ? 24.857 3.435 -4.943 1.00 43.72 83 ILE A O 1
ATOM 637 N N . ALA A 1 84 ? 24.111 1.641 -3.789 1.00 52.09 84 ALA A N 1
ATOM 638 C CA . ALA A 1 84 ? 24.375 1.957 -2.383 1.00 52.09 84 ALA A CA 1
ATOM 639 C C . ALA A 1 84 ? 24.399 3.436 -1.943 1.00 52.09 84 ALA A C 1
ATOM 641 O O . ALA A 1 84 ? 25.359 4.145 -2.222 1.00 52.09 84 ALA A O 1
ATOM 642 N N . LEU A 1 85 ? 23.489 3.826 -1.037 1.00 39.34 85 LEU A N 1
ATOM 643 C CA . LEU A 1 85 ? 23.861 4.718 0.070 1.00 39.34 85 LEU A CA 1
ATOM 644 C C . LEU A 1 85 ? 22.911 4.593 1.281 1.00 39.34 85 LEU A C 1
ATOM 646 O O . LEU A 1 85 ? 21.753 4.989 1.216 1.00 39.34 85 LEU A O 1
ATOM 650 N N . GLY A 1 86 ? 23.453 4.122 2.410 1.00 33.97 86 GLY A N 1
ATOM 651 C CA . GLY A 1 86 ? 22.947 4.425 3.758 1.00 33.97 86 GLY A CA 1
ATOM 652 C C . GLY A 1 86 ? 22.069 3.355 4.408 1.00 33.97 86 GLY A C 1
ATOM 653 O O . GLY A 1 86 ? 20.924 3.158 4.023 1.00 33.97 86 GLY A O 1
ATOM 654 N N . GLY A 1 87 ? 22.613 2.689 5.431 1.00 41.91 87 GLY A N 1
ATOM 655 C CA . GLY A 1 87 ? 21.955 1.625 6.184 1.00 41.91 87 GLY A CA 1
ATOM 656 C C . GLY A 1 87 ? 20.631 2.047 6.822 1.00 41.91 87 GLY A C 1
ATOM 657 O O . GLY A 1 87 ? 20.569 3.002 7.591 1.00 41.91 87 GLY A O 1
ATOM 658 N N . GLY A 1 88 ? 19.583 1.290 6.516 1.00 35.75 88 GLY A N 1
ATOM 659 C CA . GLY A 1 88 ? 18.339 1.262 7.269 1.00 35.75 88 GLY A CA 1
ATOM 660 C C . GLY A 1 88 ? 18.169 -0.134 7.846 1.00 35.75 88 GLY A C 1
ATOM 661 O O . GLY A 1 88 ? 18.211 -1.116 7.107 1.00 35.75 88 GLY A O 1
ATOM 662 N N . GLU A 1 89 ? 18.024 -0.203 9.164 1.00 45.88 89 GLU A N 1
ATOM 663 C CA . GLU A 1 89 ? 17.696 -1.407 9.923 1.00 45.88 89 GLU A CA 1
ATOM 664 C C . GLU A 1 89 ? 16.524 -2.146 9.255 1.00 45.88 89 GLU A C 1
ATOM 666 O O . GLU A 1 89 ? 15.436 -1.590 9.096 1.00 45.88 89 GLU A O 1
ATOM 671 N N . GLY A 1 90 ? 16.751 -3.383 8.803 1.00 46.03 90 GLY A N 1
ATOM 672 C CA . GLY A 1 90 ? 15.699 -4.167 8.150 1.00 46.03 90 GLY A CA 1
ATOM 673 C C . GLY A 1 90 ? 16.140 -5.310 7.237 1.00 46.03 90 GLY A C 1
ATOM 674 O O . GLY A 1 90 ? 15.280 -6.044 6.757 1.00 46.03 90 GLY A O 1
ATOM 675 N N . THR A 1 91 ? 17.436 -5.515 6.997 1.00 46.00 91 THR A N 1
ATOM 676 C CA . THR A 1 91 ? 17.938 -6.694 6.266 1.00 46.00 91 THR A CA 1
ATOM 677 C C . THR A 1 91 ? 18.320 -7.832 7.213 1.00 46.00 91 THR A C 1
ATOM 679 O O . THR A 1 91 ? 19.448 -8.305 7.181 1.00 46.00 91 THR A O 1
ATOM 682 N N . ASP A 1 92 ? 17.365 -8.292 8.022 1.00 46.88 92 ASP A N 1
ATOM 683 C CA . ASP A 1 92 ? 17.423 -9.608 8.686 1.00 46.88 92 ASP A CA 1
ATOM 684 C C . ASP A 1 92 ? 16.583 -10.635 7.902 1.00 46.88 92 ASP A C 1
ATOM 686 O O . ASP A 1 92 ? 15.904 -11.492 8.466 1.00 46.88 92 ASP A O 1
ATOM 690 N N . ASP A 1 93 ? 16.578 -10.531 6.571 1.00 48.56 93 ASP A N 1
ATOM 691 C CA . ASP A 1 93 ? 16.103 -11.611 5.712 1.00 48.56 93 ASP A CA 1
ATOM 692 C C . ASP A 1 93 ? 17.326 -12.457 5.314 1.00 48.56 93 ASP A C 1
ATOM 694 O O . ASP A 1 93 ? 18.167 -11.975 4.549 1.00 48.56 93 ASP A O 1
ATOM 698 N N . PRO A 1 94 ? 17.470 -13.704 5.807 1.00 51.19 94 PRO A N 1
ATOM 699 C CA . PRO A 1 94 ? 18.608 -14.564 5.478 1.00 51.19 94 PRO A CA 1
ATOM 700 C C . PRO A 1 94 ? 18.695 -14.897 3.979 1.00 51.19 94 PRO A C 1
ATOM 702 O O . PRO A 1 94 ? 19.734 -15.371 3.523 1.00 51.19 94 PRO A O 1
ATOM 705 N N . THR A 1 95 ? 17.644 -14.622 3.195 1.00 53.06 95 THR A N 1
ATOM 706 C CA . THR A 1 95 ? 17.669 -14.733 1.727 1.00 53.06 95 THR A CA 1
ATOM 707 C C . THR A 1 95 ? 18.260 -13.505 1.021 1.00 53.06 95 THR A C 1
ATOM 709 O O . THR A 1 95 ? 18.634 -13.603 -0.146 1.00 53.06 95 THR A O 1
ATOM 712 N N . LEU A 1 96 ? 18.415 -12.376 1.726 1.00 52.38 96 LEU A N 1
ATOM 713 C CA . LEU A 1 96 ? 19.089 -11.153 1.266 1.00 52.38 96 LEU A CA 1
ATOM 714 C C . LEU A 1 96 ? 20.509 -10.996 1.837 1.00 52.38 96 LEU A C 1
ATOM 716 O O . LEU A 1 96 ? 21.111 -9.930 1.704 1.00 52.38 96 LEU A O 1
ATOM 720 N N . ALA A 1 97 ? 21.071 -12.038 2.457 1.00 63.44 97 ALA A N 1
ATOM 721 C CA . ALA A 1 97 ? 22.452 -12.025 2.924 1.00 63.44 97 ALA A CA 1
ATOM 722 C C . ALA A 1 97 ? 23.410 -11.921 1.724 1.00 63.44 97 ALA A C 1
ATOM 724 O O . ALA A 1 97 ? 23.722 -12.909 1.055 1.00 63.44 97 ALA A O 1
ATOM 725 N N . ILE A 1 98 ? 23.864 -10.702 1.431 1.00 67.62 98 ILE A N 1
ATOM 726 C CA . ILE A 1 98 ? 24.834 -10.459 0.366 1.00 67.62 98 ILE A CA 1
ATOM 727 C C . ILE A 1 98 ? 26.191 -11.007 0.835 1.00 67.62 98 ILE A C 1
ATOM 729 O O . ILE A 1 98 ? 26.664 -10.617 1.908 1.00 67.62 98 ILE A O 1
ATOM 733 N N . PRO A 1 99 ? 26.843 -11.901 0.068 1.00 72.00 99 PRO A N 1
ATOM 734 C CA . PRO A 1 99 ? 28.178 -12.371 0.407 1.00 72.00 99 PRO A CA 1
ATOM 735 C C . PRO A 1 99 ? 29.174 -11.202 0.425 1.00 72.00 99 PRO A C 1
ATOM 737 O O . PRO A 1 99 ? 28.993 -10.216 -0.296 1.00 72.00 99 PRO A O 1
ATOM 740 N N . PRO A 1 100 ? 30.250 -11.295 1.225 1.00 77.56 100 PRO A N 1
ATOM 741 C CA . PRO A 1 100 ? 31.234 -10.227 1.318 1.00 77.56 100 PRO A CA 1
ATOM 742 C C . PRO A 1 100 ? 31.809 -9.896 -0.061 1.00 77.56 100 PRO A C 1
ATOM 744 O O . PRO A 1 100 ? 32.027 -10.778 -0.898 1.00 77.56 100 PRO A O 1
ATOM 747 N N . ALA A 1 101 ? 32.073 -8.610 -0.288 1.00 85.69 101 ALA A N 1
ATOM 748 C CA . ALA A 1 101 ? 32.612 -8.134 -1.553 1.00 85.69 101 ALA A CA 1
ATOM 749 C C . ALA A 1 101 ? 33.921 -8.862 -1.919 1.00 85.69 101 ALA A C 1
ATOM 751 O O . ALA A 1 101 ? 34.803 -9.061 -1.081 1.00 85.69 101 ALA A O 1
ATOM 752 N N . ILE A 1 102 ? 34.069 -9.229 -3.198 1.00 90.00 102 ILE A N 1
ATOM 753 C CA . ILE A 1 102 ? 35.305 -9.835 -3.706 1.00 90.00 102 ILE A CA 1
ATOM 754 C C . ILE A 1 102 ? 36.440 -8.799 -3.605 1.00 90.00 102 ILE A C 1
ATOM 756 O O . ILE A 1 102 ? 36.272 -7.688 -4.118 1.00 90.00 102 ILE A O 1
ATOM 760 N N . PRO A 1 103 ? 37.608 -9.153 -3.029 1.00 92.94 103 PRO A N 1
ATOM 761 C CA . PRO A 1 103 ? 38.768 -8.267 -2.996 1.00 92.94 103 PRO A CA 1
ATOM 762 C C . PRO A 1 103 ? 39.135 -7.758 -4.393 1.00 92.94 103 PRO A C 1
ATOM 764 O O . PRO A 1 103 ? 39.124 -8.522 -5.361 1.00 92.94 103 PRO A O 1
ATOM 767 N N . GLU A 1 104 ? 39.487 -6.477 -4.498 1.00 91.44 104 GLU A N 1
ATOM 768 C CA . GLU A 1 104 ? 39.665 -5.765 -5.771 1.00 91.44 104 GLU A CA 1
ATOM 769 C C . GLU A 1 104 ? 40.582 -6.501 -6.760 1.00 91.44 104 GLU A C 1
ATOM 771 O O . GLU A 1 104 ? 40.219 -6.682 -7.924 1.00 91.44 104 GLU A O 1
ATOM 776 N N . LEU A 1 105 ? 41.735 -6.982 -6.284 1.00 95.25 105 LEU A N 1
ATOM 777 C CA . LEU A 1 105 ? 42.698 -7.729 -7.093 1.00 95.25 105 LEU A CA 1
ATOM 778 C C . LEU A 1 105 ? 42.099 -9.031 -7.642 1.00 95.25 105 LEU A C 1
ATOM 780 O O . LEU A 1 105 ? 42.211 -9.315 -8.833 1.00 95.25 105 LEU A O 1
ATOM 784 N N . ARG A 1 106 ? 41.409 -9.801 -6.790 1.00 94.44 106 ARG A N 1
ATOM 785 C CA . ARG A 1 106 ? 40.758 -11.056 -7.190 1.00 94.44 106 ARG A CA 1
ATOM 786 C C . ARG A 1 106 ? 39.657 -10.797 -8.215 1.00 94.44 106 ARG A C 1
ATOM 788 O O . ARG A 1 106 ? 39.570 -11.518 -9.204 1.00 94.44 106 ARG A O 1
ATOM 795 N N . ARG A 1 107 ? 38.851 -9.751 -8.011 1.00 96.38 107 ARG A N 1
ATOM 796 C CA . ARG A 1 107 ? 37.807 -9.336 -8.958 1.00 96.38 107 ARG A CA 1
ATOM 797 C C . ARG A 1 107 ? 38.401 -8.976 -10.322 1.00 96.38 107 ARG A C 1
ATOM 799 O O . ARG A 1 107 ? 37.882 -9.436 -11.333 1.00 96.38 107 ARG A O 1
ATOM 806 N N . ARG A 1 108 ? 39.497 -8.205 -10.358 1.00 97.06 108 ARG A N 1
ATOM 807 C CA . ARG A 1 108 ? 40.188 -7.843 -11.610 1.00 97.06 108 ARG A CA 1
ATOM 808 C C . ARG A 1 108 ? 40.695 -9.073 -12.360 1.00 97.06 108 ARG A C 1
ATOM 810 O O . ARG A 1 108 ? 40.388 -9.203 -13.535 1.00 97.06 108 ARG A O 1
ATOM 817 N N . LEU A 1 109 ? 41.386 -9.994 -11.684 1.00 97.25 109 LEU A N 1
ATOM 818 C CA . LEU A 1 109 ? 41.917 -11.209 -12.318 1.00 97.25 109 LEU A CA 1
ATOM 819 C C . LEU A 1 109 ? 40.810 -12.100 -12.902 1.00 97.25 109 LEU A C 1
ATOM 821 O O . LEU A 1 109 ? 40.953 -12.592 -14.019 1.00 97.25 109 LEU A O 1
ATOM 825 N N . LEU A 1 110 ? 39.696 -12.268 -12.179 1.00 96.69 110 LEU A N 1
ATOM 826 C CA . LEU A 1 110 ? 38.538 -13.027 -12.666 1.00 96.69 110 LEU A CA 1
ATOM 827 C C . LEU A 1 110 ? 37.923 -12.389 -13.917 1.00 96.69 110 LEU A C 1
ATOM 829 O O . LEU A 1 110 ? 37.640 -13.087 -14.888 1.00 96.69 110 LEU A O 1
ATOM 833 N N . LEU A 1 111 ? 37.751 -11.065 -13.916 1.00 96.56 111 LEU A N 1
ATOM 834 C CA . LEU A 1 111 ? 37.230 -10.344 -15.079 1.00 96.56 111 LEU A CA 1
ATOM 835 C C . LEU A 1 111 ? 38.189 -10.426 -16.271 1.00 96.56 111 LEU A C 1
ATOM 837 O O . LEU A 1 111 ? 37.738 -10.673 -17.384 1.00 96.56 111 LEU A O 1
ATOM 841 N N . THR A 1 112 ? 39.501 -10.298 -16.050 1.00 96.75 112 THR A N 1
ATOM 842 C CA . THR A 1 112 ? 40.508 -10.474 -17.107 1.00 96.75 112 THR A CA 1
ATOM 843 C C . THR A 1 112 ? 40.411 -11.858 -17.748 1.00 96.75 112 THR A C 1
ATOM 845 O O . THR A 1 112 ? 40.407 -11.950 -18.971 1.00 96.75 112 THR A O 1
ATOM 848 N N . GLN A 1 113 ? 40.280 -12.929 -16.956 1.00 96.31 113 GLN A N 1
ATOM 849 C CA . GLN A 1 113 ? 40.122 -14.289 -17.491 1.00 96.31 113 GLN A CA 1
ATOM 850 C C . GLN A 1 113 ? 38.862 -14.438 -18.353 1.00 96.31 113 GLN A C 1
ATOM 852 O O . GLN A 1 113 ? 38.916 -15.063 -19.409 1.00 96.31 113 GLN A O 1
ATOM 857 N N . LEU A 1 114 ? 37.740 -13.852 -17.925 1.00 96.56 114 LEU A N 1
ATOM 858 C CA . LEU A 1 114 ? 36.488 -13.881 -18.685 1.00 96.56 114 LEU A CA 1
ATOM 859 C C . LEU A 1 114 ? 36.602 -13.121 -20.011 1.00 96.56 114 LEU A C 1
ATOM 861 O O . LEU A 1 114 ? 36.132 -13.617 -21.030 1.00 96.56 114 LEU A O 1
ATOM 865 N N . VAL A 1 115 ? 37.251 -11.954 -20.005 1.00 96.50 115 VAL A N 1
ATOM 866 C CA . VAL A 1 115 ? 37.487 -11.155 -21.217 1.00 96.50 115 VAL A CA 1
ATOM 867 C C . VAL A 1 115 ? 38.398 -11.895 -22.195 1.00 96.50 115 VAL A C 1
ATOM 869 O O . VAL A 1 115 ? 38.086 -11.947 -23.380 1.00 96.50 115 VAL A O 1
ATOM 872 N N . LEU A 1 116 ? 39.488 -12.501 -21.710 1.00 95.38 116 LEU A N 1
ATOM 873 C CA . LEU A 1 116 ? 40.404 -13.276 -22.554 1.00 95.38 116 LEU A CA 1
ATOM 874 C C . LEU A 1 116 ? 39.702 -14.478 -23.192 1.00 95.38 116 LEU A C 1
ATOM 876 O O . LEU A 1 116 ? 39.833 -14.682 -24.390 1.00 95.38 116 LEU A O 1
ATOM 880 N N . ARG A 1 117 ? 38.896 -15.217 -22.419 1.00 92.12 117 ARG A N 1
ATOM 881 C CA . ARG A 1 117 ? 38.128 -16.367 -22.921 1.00 92.12 117 ARG A CA 1
ATOM 882 C C . ARG A 1 117 ? 37.031 -15.979 -23.915 1.00 92.12 117 ARG A C 1
ATOM 884 O O . ARG A 1 117 ? 36.616 -16.810 -24.707 1.00 92.12 117 ARG A O 1
ATOM 891 N N . TRP A 1 118 ? 36.512 -14.757 -23.835 1.00 87.31 118 TRP A N 1
ATOM 892 C CA . TRP A 1 118 ? 35.511 -14.263 -24.781 1.00 87.31 118 TRP A CA 1
ATOM 893 C C . TRP A 1 118 ? 36.121 -13.831 -26.123 1.00 87.31 118 TRP A C 1
ATOM 895 O O . TRP A 1 118 ? 35.416 -13.800 -27.126 1.00 87.31 118 TRP A O 1
ATOM 905 N N . GLY A 1 119 ? 37.410 -13.478 -26.135 1.00 82.38 119 GLY A N 1
ATOM 906 C CA . GLY A 1 119 ? 38.141 -13.092 -27.344 1.00 82.38 119 GLY A CA 1
ATOM 907 C 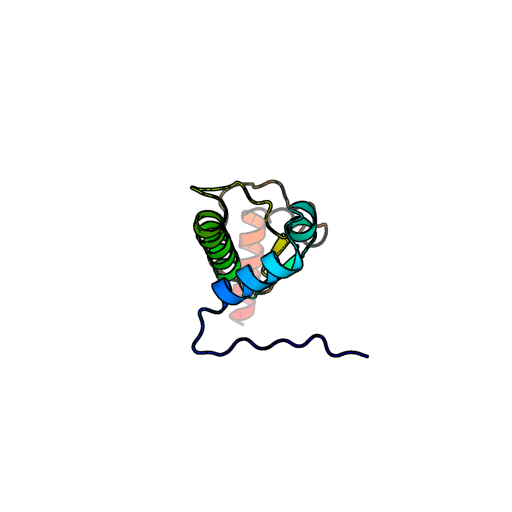C . GLY A 1 119 ? 38.737 -14.257 -28.145 1.00 82.38 119 GLY A C 1
ATOM 908 O O . GLY A 1 119 ? 39.338 -13.993 -29.185 1.00 82.38 119 GLY A O 1
ATOM 909 N N . GLU A 1 120 ? 38.600 -15.497 -27.664 1.00 61.88 120 GLU A N 1
ATOM 910 C CA . GLU A 1 120 ? 38.918 -16.750 -28.377 1.00 61.88 120 GLU A CA 1
ATOM 911 C C . GLU A 1 120 ? 37.679 -17.300 -29.097 1.00 61.88 120 GLU A C 1
ATOM 913 O O . GLU A 1 120 ? 37.834 -17.757 -30.253 1.00 61.88 120 GLU A O 1
#

Sequence (120 aa):
MQQHVYTIAPDRPFLDVLARSLLDKAAGDPLSLARMTVLLPTRRAARALRESFLRLSGEEGGAGAPLLLPRLRPIGDLEADEIALGGGEGTDDPTLAIPPAIPELRRRLLLTQLVLRWGE

Secondary structure (DSSP, 8-state):
---------TTS-HHHHHHHHHHHHHTT-HHHHHH-EEEES-HHHHHHHHHHHHHHHHHHSSTT------EEEES----S--------S----TTS-PPPPPPHHHHHHHHHHHHHHH--